Protein AF-A0A2W4JSA0-F1 (afdb_monomer_lite)

Foldseek 3Di:
DDVVVVVVVVVVVVVVVVVVVVVVPDDDPPPPDPDPPDPDPPPPDDPDPDDPDDDPPDDDPPDDPPDPPDPPDDPVCPLVVVLVVCCVVPNPVCCVQWFDSVVLVQLVVLVVVCPPPPDGDPVSHGTDDDD

Sequence (131 aa):
MNRSLVIVFLLLLVAAGAGVWYWWQRPTPPATVPVPPTPPAETRAEEQPAAPEPEIRHPIEEVAPEQPAEAPLPPERADETLEAALVELLGRDAVSQFLRLTDLPLRFVATVDNLGRAHATPKAWPVQPMP

pLDDT: mean 83.55, std 10.15, range [60.47, 97.44]

Structure (mmCIF, N/CA/C/O backbone):
data_AF-A0A2W4JSA0-F1
#
_entry.id   AF-A0A2W4JSA0-F1
#
loop_
_atom_site.group_PDB
_atom_site.id
_atom_site.type_symbol
_atom_site.label_atom_id
_atom_site.label_alt_id
_atom_site.label_comp_id
_atom_site.label_asym_id
_atom_site.label_entity_id
_atom_site.label_seq_id
_atom_site.pdbx_PDB_ins_code
_atom_site.Cartn_x
_atom_site.Cartn_y
_atom_site.Cartn_z
_atom_site.occupancy
_atom_site.B_iso_or_equiv
_atom_site.auth_seq_id
_atom_site.auth_comp_id
_atom_site.auth_asym_id
_atom_site.auth_atom_id
_atom_site.pdbx_PDB_model_num
ATOM 1 N N . MET A 1 1 ? -0.980 37.869 -35.970 1.00 60.84 1 MET A N 1
ATOM 2 C CA . MET A 1 1 ? -0.857 36.398 -36.043 1.00 60.84 1 MET A CA 1
ATOM 3 C C . MET A 1 1 ? -2.252 35.810 -36.149 1.00 60.84 1 MET A C 1
ATOM 5 O O . MET A 1 1 ? -3.106 36.116 -35.324 1.00 60.84 1 MET A O 1
ATOM 9 N N . ASN A 1 2 ? -2.527 35.109 -37.242 1.00 69.94 2 ASN A N 1
ATOM 10 C CA . ASN A 1 2 ? -3.886 34.940 -37.749 1.00 69.94 2 ASN A CA 1
ATOM 11 C C . ASN A 1 2 ? -4.566 33.843 -36.928 1.00 69.94 2 ASN A C 1
ATOM 13 O O . ASN A 1 2 ? -4.126 32.698 -36.970 1.00 69.94 2 ASN A O 1
ATOM 17 N N . ARG A 1 3 ? -5.614 34.185 -36.168 1.00 79.19 3 ARG A N 1
ATOM 18 C CA . ARG A 1 3 ? -6.326 33.242 -35.283 1.00 79.19 3 ARG A CA 1
ATOM 19 C C . ARG A 1 3 ? -6.725 31.951 -36.007 1.00 79.19 3 ARG A C 1
ATOM 21 O O . ARG A 1 3 ? -6.589 30.875 -35.442 1.00 79.19 3 ARG A O 1
ATOM 28 N N . SER A 1 4 ? -7.095 32.045 -37.282 1.00 80.00 4 SER A N 1
ATOM 29 C CA . SER A 1 4 ? -7.403 30.888 -38.127 1.00 80.00 4 SER A CA 1
ATOM 30 C C . SER A 1 4 ? -6.211 29.950 -38.342 1.00 80.00 4 SER A C 1
ATOM 32 O O . SER A 1 4 ? -6.387 28.742 -38.363 1.00 80.00 4 SER A O 1
ATOM 34 N N . LEU A 1 5 ? -4.993 30.481 -38.438 1.00 88.50 5 LEU A N 1
ATOM 35 C CA . LEU A 1 5 ? -3.765 29.696 -38.610 1.00 88.50 5 LEU A CA 1
ATOM 36 C C . LEU A 1 5 ? -3.401 28.952 -37.315 1.00 88.50 5 LEU A C 1
ATOM 38 O O . LEU A 1 5 ? -2.987 27.799 -37.362 1.00 88.50 5 LEU A O 1
ATOM 42 N N . VAL A 1 6 ? -3.653 29.574 -36.157 1.00 87.94 6 VAL A N 1
ATOM 43 C CA . VAL A 1 6 ? -3.506 28.927 -34.842 1.00 87.94 6 VAL A CA 1
ATOM 44 C C . VAL A 1 6 ? -4.525 27.798 -34.674 1.00 87.94 6 VAL A C 1
ATOM 46 O O . VAL A 1 6 ? -4.158 26.714 -34.237 1.00 87.94 6 VAL A O 1
ATOM 49 N N . ILE A 1 7 ? -5.782 28.020 -35.070 1.00 92.19 7 ILE A N 1
ATOM 50 C CA . ILE A 1 7 ? -6.843 27.004 -34.987 1.00 92.19 7 ILE A CA 1
ATOM 51 C C . ILE A 1 7 ? -6.539 25.814 -35.905 1.00 92.19 7 ILE A C 1
ATOM 53 O O . ILE A 1 7 ? -6.656 24.668 -35.478 1.00 92.19 7 ILE A O 1
ATOM 57 N N . VAL A 1 8 ? -6.098 26.070 -37.140 1.00 93.75 8 VAL A N 1
ATOM 58 C CA . VAL A 1 8 ? -5.711 25.010 -38.086 1.00 93.75 8 VAL A CA 1
ATOM 59 C C . VAL A 1 8 ? -4.527 24.204 -37.552 1.00 93.75 8 VAL A C 1
ATOM 61 O O . VAL A 1 8 ? -4.543 22.978 -37.622 1.00 93.75 8 VAL A O 1
ATOM 64 N N . PHE A 1 9 ? -3.530 24.869 -36.964 1.00 93.06 9 PHE A N 1
ATOM 65 C CA . PHE A 1 9 ? -2.385 24.190 -36.361 1.00 93.06 9 PHE A CA 1
ATOM 66 C C . PHE A 1 9 ? -2.790 23.311 -35.166 1.00 93.06 9 PHE A C 1
ATOM 68 O O . PHE A 1 9 ? -2.340 22.172 -35.053 1.00 93.06 9 PHE A O 1
ATOM 75 N N . LEU A 1 10 ? -3.691 23.801 -34.309 1.00 94.19 10 LEU A N 1
ATOM 76 C CA . LEU A 1 10 ? -4.204 23.046 -33.164 1.00 94.19 10 LEU A CA 1
ATOM 77 C C . LEU A 1 10 ? -5.003 21.812 -33.603 1.00 94.19 10 LEU A C 1
ATOM 79 O O . LEU A 1 10 ? -4.815 20.732 -33.049 1.00 94.19 10 LEU A O 1
ATOM 83 N N . LEU A 1 11 ? -5.843 21.950 -34.633 1.00 95.19 11 LEU A N 1
ATOM 84 C CA . LEU A 1 11 ? -6.585 20.826 -35.212 1.00 95.19 11 LEU A CA 1
ATOM 85 C C . LEU A 1 11 ? -5.650 19.763 -35.799 1.00 95.19 11 LEU A C 1
ATOM 87 O O . LEU A 1 11 ? -5.884 18.571 -35.603 1.00 95.19 11 LEU A O 1
ATOM 91 N N . LEU A 1 12 ? -4.569 20.182 -36.460 1.00 95.06 12 LEU A N 1
ATOM 92 C CA . LEU A 1 12 ? -3.545 19.273 -36.979 1.00 95.06 12 LEU A CA 1
ATOM 93 C C . LEU A 1 12 ? -2.842 18.496 -35.861 1.00 95.06 12 LEU A C 1
ATOM 95 O O . LEU A 1 12 ? -2.655 17.287 -35.984 1.00 95.06 12 LEU A O 1
ATOM 99 N N . LEU A 1 13 ? -2.504 19.164 -34.755 1.00 95.38 13 LEU A N 1
ATOM 100 C CA . LEU A 1 13 ? -1.896 18.520 -33.589 1.00 95.38 13 LEU A CA 1
ATOM 101 C C . LEU A 1 13 ? -2.826 17.489 -32.943 1.00 95.38 13 LEU A C 1
ATOM 103 O O . LEU A 1 13 ? -2.387 16.387 -32.617 1.00 95.38 13 LEU A O 1
ATOM 107 N N . VAL A 1 14 ? -4.112 17.818 -32.800 1.00 95.06 14 VAL A N 1
ATOM 108 C CA . VAL A 1 14 ? -5.112 16.892 -32.248 1.00 95.06 14 VAL A CA 1
ATOM 109 C C . VAL A 1 14 ? -5.295 15.678 -33.162 1.00 95.06 14 VAL A C 1
ATOM 111 O O . VAL A 1 14 ? -5.303 14.548 -32.677 1.00 95.06 14 VAL A O 1
ATOM 114 N N . ALA A 1 15 ? -5.375 15.884 -34.480 1.00 93.69 15 ALA A N 1
ATOM 115 C CA . ALA A 1 15 ? -5.493 14.794 -35.447 1.00 93.69 15 ALA A CA 1
ATOM 116 C C . ALA A 1 15 ? -4.257 13.876 -35.441 1.00 93.69 15 ALA A C 1
ATOM 118 O O . ALA A 1 15 ? -4.396 12.652 -35.457 1.00 93.69 15 ALA A O 1
ATOM 119 N N . ALA A 1 16 ? -3.054 14.451 -35.355 1.00 93.69 16 ALA A N 1
ATOM 120 C CA . ALA A 1 16 ? -1.814 13.688 -35.252 1.00 93.69 16 ALA A CA 1
ATOM 121 C C . ALA A 1 16 ? -1.749 12.879 -33.945 1.00 93.69 16 ALA A C 1
ATOM 123 O O . ALA A 1 16 ? -1.443 11.687 -33.975 1.00 93.69 16 ALA A O 1
ATOM 124 N N . GLY A 1 17 ? -2.102 13.493 -32.809 1.00 92.44 17 GLY A N 1
ATOM 125 C CA . GLY A 1 17 ? -2.145 12.818 -31.510 1.00 92.44 17 GLY A CA 1
ATOM 126 C C . GLY A 1 17 ? -3.143 11.658 -31.481 1.00 92.44 17 GLY A C 1
ATOM 127 O O . GLY A 1 17 ? -2.802 10.562 -31.037 1.00 92.44 17 GLY A O 1
ATOM 128 N N . ALA A 1 18 ? -4.344 11.862 -32.030 1.00 90.94 18 ALA A N 1
ATOM 129 C CA . ALA A 1 18 ? -5.354 10.814 -32.154 1.00 90.94 18 ALA A CA 1
ATOM 130 C C . ALA A 1 18 ? -4.893 9.668 -33.072 1.00 90.94 18 ALA A C 1
ATOM 132 O O . ALA A 1 18 ? -5.118 8.499 -32.757 1.00 90.94 18 ALA A O 1
ATOM 133 N N . GLY A 1 19 ? -4.200 9.985 -34.172 1.00 91.25 19 GLY A N 1
ATOM 134 C CA . GLY A 1 19 ? -3.636 8.991 -35.086 1.00 91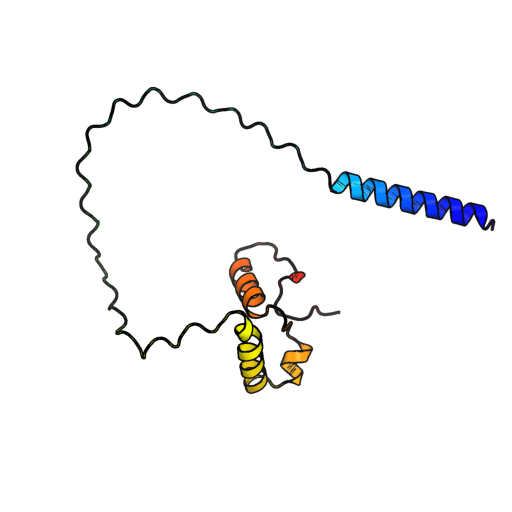.25 19 GLY A CA 1
ATOM 135 C C . GLY A 1 19 ? -2.574 8.109 -34.426 1.00 91.25 19 GLY A C 1
ATOM 136 O O . GLY A 1 19 ? -2.626 6.886 -34.556 1.00 91.25 19 GLY A O 1
ATOM 137 N N . VAL A 1 20 ? -1.653 8.711 -33.666 1.00 90.75 20 VAL A N 1
ATOM 138 C CA . VAL A 1 20 ? -0.619 7.977 -32.915 1.00 90.75 20 VAL A CA 1
ATOM 139 C C . VAL A 1 20 ? -1.247 7.109 -31.825 1.00 90.75 20 VAL A C 1
ATOM 141 O O . VAL A 1 20 ? -0.902 5.935 -31.704 1.00 90.75 20 VAL A O 1
ATOM 144 N N . TRP A 1 21 ? -2.208 7.651 -31.071 1.00 91.31 21 TRP A N 1
ATOM 145 C CA . TRP A 1 21 ? -2.910 6.910 -30.021 1.00 91.31 21 TRP A CA 1
ATOM 146 C C . TRP A 1 21 ? -3.667 5.699 -30.579 1.00 91.31 21 TRP A C 1
ATOM 148 O O . TRP A 1 21 ? -3.554 4.599 -30.042 1.00 91.31 21 TRP A O 1
ATOM 158 N N . TYR A 1 22 ? -4.375 5.873 -31.698 1.00 90.88 22 TYR A N 1
ATOM 159 C CA . TYR A 1 22 ? -5.096 4.785 -32.357 1.00 90.88 22 TYR A CA 1
ATOM 160 C C . TYR A 1 22 ? -4.155 3.721 -32.933 1.00 90.88 22 TYR A C 1
ATOM 162 O O . TYR A 1 22 ? -4.448 2.528 -32.870 1.00 90.88 22 TYR A O 1
ATOM 170 N N . TRP A 1 23 ? -3.010 4.127 -33.488 1.00 86.44 23 TRP A N 1
ATOM 171 C CA . TRP A 1 23 ? -2.009 3.186 -33.988 1.00 86.44 23 TRP A CA 1
ATOM 172 C C . TRP A 1 23 ? -1.393 2.355 -32.858 1.00 86.44 23 TRP A C 1
ATOM 174 O O . TRP A 1 23 ? -1.230 1.148 -33.020 1.00 86.44 23 TRP A O 1
ATOM 184 N N . TRP A 1 24 ? -1.140 2.966 -31.697 1.00 86.62 24 TRP A N 1
ATOM 185 C CA . TRP A 1 24 ? -0.563 2.265 -30.549 1.00 86.62 24 TRP A CA 1
ATOM 186 C C . TRP A 1 24 ? -1.522 1.250 -29.907 1.00 86.62 24 TRP A C 1
ATOM 188 O O . TRP A 1 24 ? -1.076 0.303 -29.267 1.00 86.62 24 TRP A O 1
ATOM 198 N N . GLN A 1 25 ? -2.833 1.398 -30.115 1.00 83.62 25 GLN A N 1
ATOM 199 C CA . GLN A 1 25 ? -3.837 0.440 -29.637 1.00 83.62 25 GLN A CA 1
ATOM 200 C C . GLN A 1 25 ? -4.047 -0.771 -30.541 1.00 83.62 25 GLN A C 1
ATOM 202 O O . GLN A 1 25 ? -4.817 -1.659 -30.178 1.00 83.62 25 GLN A O 1
ATOM 207 N N . ARG A 1 26 ? -3.410 -0.831 -31.716 1.00 81.44 26 ARG A N 1
ATOM 208 C CA . ARG A 1 26 ? -3.582 -1.975 -32.615 1.00 81.44 26 ARG A CA 1
ATOM 209 C C . ARG A 1 26 ? -2.973 -3.225 -31.969 1.00 81.44 26 ARG A C 1
ATOM 211 O O . ARG A 1 26 ? -1.761 -3.246 -31.756 1.00 81.44 26 ARG A O 1
ATOM 218 N N . PRO A 1 27 ? -3.771 -4.267 -31.673 1.00 72.81 27 PRO A N 1
ATOM 219 C CA . PRO A 1 27 ? -3.242 -5.520 -31.159 1.00 72.81 27 PRO A CA 1
ATOM 220 C C . PRO A 1 27 ? -2.283 -6.129 -32.182 1.00 72.81 27 PRO A C 1
ATOM 222 O O . PRO A 1 27 ? -2.609 -6.214 -33.369 1.00 72.81 27 PRO A O 1
ATOM 225 N N . THR A 1 28 ? -1.107 -6.565 -31.735 1.00 74.50 28 THR A N 1
ATOM 226 C CA . THR A 1 28 ? -0.207 -7.364 -32.568 1.00 74.50 28 THR A CA 1
ATOM 227 C C . THR A 1 28 ? -0.944 -8.645 -32.975 1.00 74.50 28 THR A C 1
ATOM 229 O O . THR A 1 28 ? -1.489 -9.314 -32.091 1.00 74.50 28 THR A O 1
ATOM 232 N N . PRO A 1 29 ? -0.997 -9.004 -34.273 1.00 73.00 29 PRO A N 1
ATOM 233 C CA . PRO A 1 29 ? -1.583 -10.268 -34.695 1.00 73.00 29 PRO A CA 1
ATOM 234 C C . PRO A 1 29 ? -0.918 -11.416 -33.928 1.00 73.00 29 PRO A C 1
ATOM 236 O O . PRO A 1 29 ? 0.313 -11.413 -33.812 1.00 73.00 29 PRO A O 1
ATOM 239 N N . PRO A 1 30 ? -1.684 -12.382 -33.391 1.00 72.69 30 PRO A N 1
ATOM 240 C CA . PRO A 1 30 ? -1.086 -13.548 -32.765 1.00 72.69 30 PRO A CA 1
ATOM 241 C C . PRO A 1 30 ? -0.181 -14.228 -33.791 1.00 72.69 30 PRO A C 1
ATOM 243 O O . PRO A 1 30 ? -0.604 -14.513 -34.913 1.00 72.69 30 PRO A O 1
ATOM 246 N N . ALA A 1 31 ? 1.080 -14.446 -33.418 1.00 72.94 31 ALA A N 1
ATOM 247 C CA . ALA A 1 31 ? 1.994 -15.223 -34.233 1.00 72.94 31 ALA A CA 1
ATOM 248 C C . ALA A 1 31 ? 1.36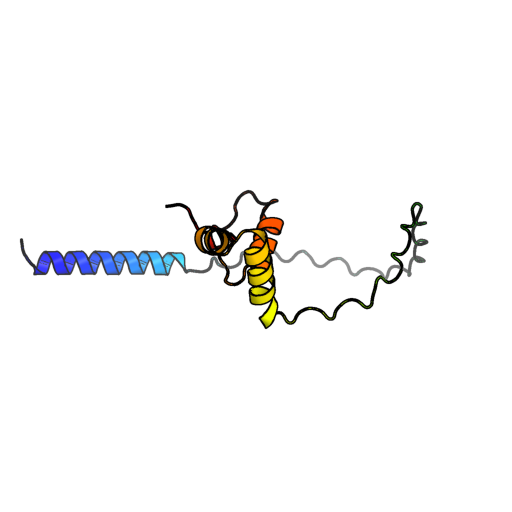2 -16.601 -34.459 1.00 72.94 31 ALA A C 1
ATOM 250 O O . ALA A 1 31 ? 1.043 -17.303 -33.499 1.00 72.94 31 ALA A O 1
ATOM 251 N N . THR A 1 32 ? 1.144 -16.972 -35.720 1.00 67.00 32 THR A N 1
ATOM 252 C CA . THR A 1 32 ? 0.742 -18.328 -36.090 1.00 67.00 32 THR A CA 1
ATOM 253 C C . THR A 1 32 ? 1.835 -19.274 -35.619 1.00 67.00 32 THR A C 1
ATOM 255 O O . THR A 1 32 ? 2.906 -19.353 -36.220 1.00 67.00 32 THR A O 1
ATOM 258 N N . VAL A 1 33 ? 1.584 -19.945 -34.500 1.00 70.31 33 VAL A N 1
ATOM 259 C CA . VAL A 1 33 ? 2.463 -20.987 -33.984 1.00 70.31 33 VAL A CA 1
ATOM 260 C C . VAL A 1 33 ? 2.359 -22.160 -34.962 1.00 70.31 33 VAL A C 1
ATOM 262 O O . VAL A 1 33 ? 1.238 -22.596 -35.243 1.00 70.31 33 VAL A O 1
ATOM 265 N N . PRO A 1 34 ? 3.467 -22.655 -35.541 1.00 74.00 34 PRO A N 1
ATOM 266 C CA . PRO A 1 34 ? 3.415 -23.855 -36.359 1.00 74.00 34 PRO A CA 1
ATOM 267 C C . PRO A 1 34 ? 2.869 -25.001 -35.507 1.00 74.00 34 PRO A C 1
ATOM 269 O O . PRO A 1 34 ? 3.356 -25.253 -34.404 1.00 74.00 34 PRO A O 1
ATOM 272 N N . VAL A 1 35 ? 1.830 -25.667 -36.012 1.00 70.19 35 VAL A N 1
ATOM 273 C CA . VAL A 1 35 ? 1.265 -26.855 -35.372 1.00 70.19 35 VAL A CA 1
ATOM 274 C C . VAL A 1 35 ? 2.371 -27.915 -35.336 1.00 70.19 35 VAL A C 1
ATOM 276 O O . VAL A 1 35 ? 2.903 -28.255 -36.398 1.00 70.19 35 VAL A O 1
ATOM 279 N N . PRO A 1 36 ? 2.767 -28.411 -34.150 1.00 74.50 36 PRO A N 1
ATOM 280 C CA . PRO A 1 36 ? 3.741 -29.487 -34.065 1.00 74.50 36 PRO A CA 1
ATOM 281 C C . PRO A 1 36 ? 3.190 -30.734 -34.775 1.00 74.50 36 PRO A C 1
ATOM 283 O O . PRO A 1 36 ? 1.976 -30.961 -34.753 1.00 74.50 36 PRO A O 1
ATOM 286 N N . PRO A 1 37 ? 4.049 -31.541 -35.421 1.00 74.00 37 PRO A N 1
ATOM 287 C CA . PRO A 1 37 ? 3.613 -32.780 -36.049 1.00 74.00 37 PRO A CA 1
ATOM 288 C C . PRO A 1 37 ? 2.896 -33.659 -35.023 1.00 74.00 37 PRO A C 1
ATOM 290 O O . PRO A 1 37 ? 3.339 -33.781 -33.879 1.00 74.00 37 PRO A O 1
ATOM 293 N N . THR A 1 38 ? 1.779 -34.254 -35.443 1.00 69.25 38 THR A N 1
ATOM 294 C CA . THR A 1 38 ? 1.016 -35.209 -34.640 1.00 69.25 38 THR A CA 1
ATOM 295 C C . THR A 1 38 ? 1.965 -36.303 -34.138 1.00 69.25 38 THR A C 1
ATOM 297 O O . THR A 1 38 ? 2.621 -36.942 -34.968 1.00 69.25 38 THR A O 1
ATOM 300 N N . PRO A 1 39 ? 2.072 -36.516 -32.812 1.00 70.44 39 PRO A N 1
ATOM 301 C CA . PRO A 1 39 ? 2.849 -37.617 -32.269 1.00 70.44 39 PRO A CA 1
ATOM 302 C C . PRO A 1 39 ? 2.360 -38.940 -32.874 1.00 70.44 39 PRO A C 1
ATOM 304 O O . PRO A 1 39 ? 1.151 -39.094 -33.085 1.00 70.44 39 PRO A O 1
ATOM 307 N N . PRO A 1 40 ? 3.256 -39.900 -33.162 1.00 67.62 40 PRO A N 1
ATOM 308 C CA . PRO A 1 40 ? 2.845 -41.264 -33.463 1.00 67.62 40 PRO A CA 1
ATOM 309 C C . PRO A 1 40 ? 1.861 -41.729 -32.390 1.00 67.62 40 PRO A C 1
ATOM 311 O O . PRO A 1 40 ? 2.083 -41.448 -31.213 1.00 67.62 40 PRO A O 1
ATOM 314 N N . ALA A 1 41 ? 0.779 -42.399 -32.797 1.00 64.31 41 ALA A N 1
ATOM 315 C CA . ALA A 1 41 ? -0.186 -42.963 -31.864 1.00 64.31 41 ALA A CA 1
ATOM 316 C C . ALA A 1 41 ? 0.572 -43.741 -30.783 1.00 64.31 41 ALA A C 1
ATOM 318 O O . ALA A 1 41 ? 1.245 -44.729 -31.093 1.00 64.31 41 ALA A O 1
ATOM 319 N N . GLU A 1 42 ? 0.506 -43.254 -29.540 1.00 61.97 42 GLU A N 1
ATOM 320 C CA . GLU A 1 42 ? 1.077 -43.952 -28.400 1.00 61.97 42 GLU A CA 1
ATOM 321 C C . GLU A 1 42 ? 0.457 -45.345 -28.385 1.00 61.97 42 GLU A C 1
ATOM 323 O O . GLU A 1 42 ? -0.753 -45.526 -28.223 1.00 61.97 42 GLU A O 1
ATOM 328 N N . THR A 1 43 ? 1.303 -46.351 -28.599 1.00 61.06 43 THR A N 1
ATOM 329 C CA . THR A 1 43 ? 0.989 -47.691 -28.127 1.00 61.06 43 THR A CA 1
ATOM 330 C C . THR A 1 43 ? 0.713 -47.522 -26.649 1.00 61.06 43 THR A C 1
ATOM 332 O O . THR A 1 43 ? 1.583 -47.029 -25.934 1.00 61.06 43 THR A O 1
ATOM 335 N N . ARG A 1 44 ? -0.517 -47.841 -26.232 1.00 60.47 44 ARG A N 1
ATOM 336 C CA . ARG A 1 44 ? -0.955 -47.804 -24.839 1.00 60.47 44 ARG A CA 1
ATOM 337 C C . ARG A 1 44 ? 0.152 -48.411 -23.988 1.00 60.47 44 ARG A C 1
ATOM 339 O O . ARG A 1 44 ? 0.361 -49.620 -24.047 1.00 60.47 44 ARG A O 1
ATOM 346 N N . ALA A 1 45 ? 0.877 -47.558 -23.269 1.00 62.28 45 ALA A N 1
ATOM 347 C CA . ALA A 1 45 ? 1.807 -48.017 -22.264 1.00 62.28 45 ALA A CA 1
ATOM 348 C C . ALA A 1 45 ? 0.979 -48.860 -21.294 1.00 62.28 45 ALA A C 1
ATOM 350 O O . ALA A 1 45 ? -0.060 -48.404 -20.805 1.00 62.28 45 ALA A O 1
ATOM 351 N N . GLU A 1 46 ? 1.380 -50.114 -21.098 1.00 66.44 46 GLU A N 1
ATOM 352 C CA . GLU A 1 46 ? 0.914 -50.882 -19.951 1.00 66.44 46 GLU A CA 1
ATOM 353 C C . GLU A 1 46 ? 1.091 -49.998 -18.715 1.00 66.44 46 GLU A C 1
ATOM 355 O O . GLU A 1 46 ? 2.116 -49.324 -18.588 1.00 66.44 46 GLU A O 1
ATOM 360 N N . GLU A 1 47 ? 0.065 -49.937 -17.860 1.00 65.50 47 GLU A N 1
ATOM 361 C CA . GLU A 1 47 ? 0.122 -49.215 -16.591 1.00 65.50 47 GLU A CA 1
ATOM 362 C C . GLU A 1 47 ? 1.343 -49.706 -15.820 1.00 65.50 47 GLU A C 1
ATOM 364 O O . GLU A 1 47 ? 1.347 -50.778 -15.215 1.00 65.50 47 GLU A O 1
ATOM 369 N N . GLN A 1 48 ? 2.414 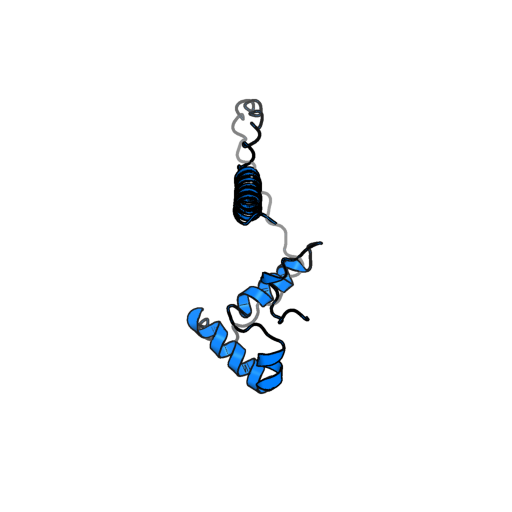-48.922 -15.898 1.00 66.81 48 GLN A N 1
ATOM 370 C CA . GLN A 1 48 ? 3.601 -49.135 -15.108 1.00 66.81 48 GLN A CA 1
ATOM 371 C C . GLN A 1 48 ? 3.163 -48.960 -13.651 1.00 66.81 48 GLN A C 1
ATOM 373 O O . GLN A 1 48 ? 2.593 -47.912 -13.328 1.00 66.81 48 GLN A O 1
ATOM 378 N N . PRO A 1 49 ? 3.358 -49.969 -12.781 1.00 72.56 49 PRO A N 1
ATOM 379 C CA . PRO A 1 49 ? 2.995 -49.861 -11.378 1.00 72.56 49 PRO A CA 1
ATOM 380 C C . PRO A 1 49 ? 3.536 -48.554 -10.806 1.00 72.56 49 PRO A C 1
ATOM 382 O O . PRO A 1 49 ? 4.716 -48.244 -10.999 1.00 72.56 49 PRO A O 1
ATOM 385 N N . ALA A 1 50 ? 2.660 -47.782 -10.158 1.00 75.69 50 ALA A N 1
ATOM 386 C CA . ALA A 1 50 ? 3.028 -46.512 -9.553 1.00 75.69 50 ALA A CA 1
ATOM 387 C C . ALA A 1 50 ? 4.289 -46.710 -8.703 1.00 75.69 50 ALA A C 1
ATOM 389 O O . ALA A 1 50 ? 4.343 -47.603 -7.852 1.00 75.69 50 ALA A O 1
ATOM 390 N N . ALA A 1 51 ? 5.322 -45.912 -8.981 1.00 78.31 51 ALA A N 1
ATOM 391 C CA . ALA A 1 51 ? 6.518 -45.901 -8.155 1.00 78.31 51 ALA A CA 1
ATOM 392 C C . ALA A 1 51 ? 6.109 -45.603 -6.700 1.00 78.31 51 ALA A C 1
ATOM 394 O O . ALA A 1 51 ? 5.201 -44.793 -6.492 1.00 78.31 51 ALA A O 1
ATOM 395 N N . PRO A 1 52 ? 6.738 -46.251 -5.702 1.00 79.25 52 PRO A N 1
ATOM 396 C CA . PRO A 1 52 ? 6.423 -45.985 -4.308 1.00 79.25 52 PRO A CA 1
ATOM 397 C C . PRO A 1 52 ? 6.634 -44.499 -4.012 1.00 79.25 52 PRO A C 1
ATOM 399 O O . PRO A 1 52 ? 7.638 -43.911 -4.426 1.00 79.25 52 PRO A O 1
ATOM 402 N N . GLU A 1 53 ? 5.665 -43.899 -3.325 1.00 81.12 53 GLU A N 1
ATOM 403 C CA . GLU A 1 53 ? 5.726 -42.499 -2.919 1.00 81.12 53 GLU A CA 1
ATOM 404 C C . GLU A 1 53 ? 6.990 -42.268 -2.069 1.00 81.12 53 GLU A C 1
ATOM 406 O O . GLU A 1 53 ? 7.327 -43.118 -1.235 1.00 81.12 53 GLU A O 1
ATOM 411 N N . PRO A 1 54 ? 7.758 -41.189 -2.315 1.00 82.88 54 PRO A N 1
ATOM 412 C CA . PRO A 1 54 ? 9.025 -40.970 -1.633 1.00 82.88 54 PRO A CA 1
ATOM 413 C C . PRO A 1 54 ? 8.839 -40.878 -0.118 1.00 82.88 54 PRO A C 1
ATOM 415 O O . PRO A 1 54 ? 7.977 -40.158 0.381 1.00 82.88 54 PRO A O 1
ATOM 418 N N . GLU A 1 55 ? 9.705 -41.574 0.616 1.00 86.75 55 GLU A N 1
ATOM 419 C CA . GLU A 1 55 ? 9.726 -41.532 2.074 1.00 86.75 55 GLU A CA 1
ATOM 420 C C . GLU A 1 55 ? 10.032 -40.104 2.564 1.00 86.75 55 GLU A C 1
ATOM 422 O O . GLU A 1 55 ? 11.082 -39.522 2.261 1.00 86.75 55 GLU A O 1
ATOM 427 N N . ILE A 1 56 ? 9.102 -39.523 3.326 1.00 85.31 56 ILE A N 1
ATOM 428 C CA . ILE A 1 56 ? 9.247 -38.191 3.919 1.00 85.31 56 ILE A CA 1
ATOM 429 C C . ILE A 1 56 ? 10.282 -38.279 5.049 1.00 85.31 56 ILE A C 1
ATOM 431 O O . ILE A 1 56 ? 9.970 -38.669 6.169 1.00 85.31 56 ILE A O 1
ATOM 435 N N . ARG A 1 57 ? 11.537 -37.906 4.767 1.00 89.31 57 ARG A N 1
ATOM 436 C CA . ARG A 1 57 ? 12.650 -38.006 5.738 1.00 89.31 57 ARG A CA 1
ATOM 437 C C . ARG A 1 57 ? 12.609 -36.986 6.881 1.00 89.31 57 ARG A C 1
ATOM 439 O O . ARG A 1 57 ? 13.272 -37.188 7.893 1.00 89.31 57 ARG A O 1
ATOM 446 N N . HIS A 1 58 ? 11.862 -35.895 6.719 1.00 87.12 58 HIS A N 1
ATOM 447 C CA . HIS A 1 58 ? 11.771 -34.811 7.700 1.00 87.12 58 HIS A CA 1
ATOM 448 C C . HIS A 1 58 ? 10.319 -34.341 7.839 1.00 87.12 58 HIS A C 1
ATOM 450 O O . HIS A 1 58 ? 9.968 -33.291 7.298 1.00 87.12 58 HIS A O 1
ATOM 456 N N . PRO A 1 59 ? 9.455 -35.128 8.503 1.00 83.12 59 PRO A N 1
ATOM 457 C CA . PRO A 1 59 ? 8.104 -34.682 8.801 1.00 83.12 59 PRO A CA 1
ATOM 458 C C . PRO A 1 59 ? 8.175 -33.444 9.702 1.00 83.12 59 PRO A C 1
ATOM 460 O O . PRO A 1 59 ? 8.870 -33.438 10.718 1.00 83.12 59 PRO A O 1
ATOM 463 N N . ILE A 1 60 ? 7.496 -32.378 9.284 1.00 85.19 60 ILE A N 1
ATOM 464 C CA . ILE A 1 60 ? 7.295 -31.189 10.110 1.00 85.19 60 ILE A CA 1
ATOM 465 C C . ILE A 1 60 ? 6.179 -31.535 11.092 1.00 85.19 60 ILE A C 1
ATOM 467 O O . ILE A 1 60 ? 5.207 -32.186 10.709 1.00 85.19 60 ILE A O 1
ATOM 471 N N . GLU A 1 61 ? 6.336 -31.135 12.349 1.00 84.12 61 GLU A N 1
ATOM 472 C CA . GLU A 1 61 ? 5.297 -31.327 13.354 1.00 84.12 61 GLU A CA 1
ATOM 473 C C . GLU A 1 61 ? 4.020 -30.612 12.902 1.00 84.12 61 GLU A C 1
ATOM 475 O O . GLU A 1 61 ? 4.066 -29.452 12.478 1.00 84.12 61 GLU A O 1
ATOM 480 N N . GLU A 1 62 ? 2.892 -31.327 12.922 1.00 78.12 62 GLU A N 1
ATOM 481 C CA . GLU A 1 62 ? 1.603 -30.717 12.624 1.00 78.12 62 GLU A CA 1
ATOM 482 C C . GLU A 1 62 ? 1.381 -29.589 13.624 1.00 78.12 62 GLU A C 1
ATOM 484 O O . GLU A 1 62 ? 1.431 -29.789 14.840 1.00 78.12 62 GLU A O 1
ATOM 489 N N . VAL A 1 63 ? 1.153 -28.388 13.097 1.00 78.81 63 VAL A N 1
ATOM 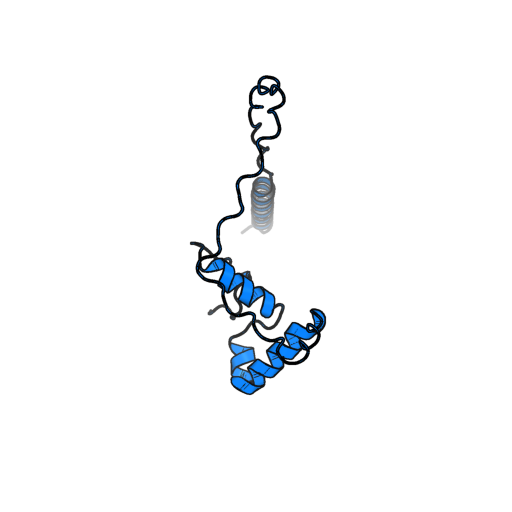490 C CA . VAL A 1 63 ? 0.726 -27.257 13.911 1.00 78.81 63 VAL A CA 1
ATOM 491 C C . VAL A 1 63 ? -0.566 -27.704 14.584 1.00 78.81 63 VAL A C 1
ATOM 493 O O . VAL A 1 63 ? -1.562 -27.952 13.899 1.00 78.81 63 VAL A O 1
ATOM 496 N N . ALA A 1 64 ? -0.535 -27.868 15.913 1.00 75.19 64 ALA A N 1
ATOM 497 C CA . ALA A 1 64 ? -1.745 -28.097 16.691 1.00 75.19 64 ALA A CA 1
ATOM 498 C C . ALA A 1 64 ? -2.771 -27.051 16.244 1.00 75.19 64 ALA A C 1
ATOM 500 O O . ALA A 1 64 ? -2.360 -25.909 16.036 1.00 75.19 64 ALA A O 1
ATOM 501 N N . PRO A 1 65 ? -4.056 -27.403 16.046 1.00 69.94 65 PRO A N 1
ATOM 502 C CA . PRO A 1 65 ? -5.044 -26.425 15.629 1.00 69.94 65 PRO A CA 1
ATOM 503 C C . PRO A 1 65 ? -5.048 -25.314 16.675 1.00 69.94 65 PRO A C 1
ATOM 505 O O . PRO A 1 65 ? -5.564 -25.483 17.783 1.00 69.94 65 PRO A O 1
ATOM 508 N N . GLU A 1 66 ? -4.389 -24.204 16.342 1.00 66.06 66 GLU A N 1
ATOM 509 C CA . GLU A 1 66 ? -4.437 -22.995 17.137 1.00 66.06 66 GLU A CA 1
ATOM 510 C C . GLU A 1 66 ? -5.908 -22.587 17.243 1.00 66.06 66 GLU A C 1
ATOM 512 O O . GLU A 1 66 ? -6.755 -23.060 16.474 1.00 66.06 66 GLU A O 1
ATOM 517 N N . GLN A 1 67 ? -6.204 -21.773 18.259 1.00 64.81 67 GLN A N 1
ATOM 518 C CA . GLN A 1 67 ? -7.519 -21.200 18.557 1.00 64.81 67 GLN A CA 1
ATOM 519 C C . GLN A 1 67 ? -8.410 -21.077 17.316 1.00 64.81 67 GLN A C 1
ATOM 521 O O . GLN A 1 67 ? -7.886 -20.669 16.279 1.00 64.81 67 GLN A O 1
ATOM 526 N N . PRO A 1 68 ? -9.725 -21.382 17.424 1.00 65.94 68 PRO A N 1
ATOM 527 C CA . PRO A 1 68 ? -10.624 -21.463 16.278 1.00 65.94 68 PRO A CA 1
ATOM 528 C C . PRO A 1 68 ? -10.306 -20.335 15.314 1.00 65.94 68 PRO A C 1
ATOM 530 O O . PRO A 1 68 ? -10.449 -19.176 15.707 1.00 65.94 68 PRO A O 1
ATOM 533 N N . ALA A 1 69 ? -9.774 -20.694 14.138 1.00 66.69 69 ALA A N 1
ATOM 534 C CA . ALA A 1 69 ? -9.273 -19.719 13.186 1.00 66.69 69 ALA A CA 1
ATOM 535 C C . ALA A 1 69 ? -10.352 -18.656 13.035 1.00 66.69 69 ALA A C 1
ATOM 537 O O . ALA A 1 69 ? -11.491 -18.978 12.674 1.00 66.69 69 ALA A O 1
ATOM 538 N N . GLU A 1 70 ? -10.020 -17.429 13.436 1.00 70.81 70 GLU A N 1
ATOM 539 C CA . GLU A 1 70 ? -10.982 -16.346 13.395 1.00 70.81 70 GLU A CA 1
ATOM 540 C C . GLU A 1 70 ? -11.499 -16.275 11.963 1.00 70.81 70 GLU A C 1
ATOM 542 O O . GLU A 1 70 ? -10.725 -16.406 11.006 1.00 70.81 70 GLU A O 1
ATOM 547 N N . ALA A 1 71 ? -12.827 -16.224 11.821 1.00 77.12 71 ALA A N 1
ATOM 548 C CA . ALA A 1 71 ? -13.445 -16.332 10.511 1.00 77.12 71 ALA A CA 1
ATOM 549 C C . ALA A 1 71 ? -12.782 -15.307 9.576 1.00 77.12 71 ALA A C 1
ATOM 551 O O . ALA A 1 71 ? -12.605 -14.159 9.999 1.00 77.12 71 ALA A O 1
ATOM 552 N N . PRO A 1 72 ? -12.394 -15.699 8.346 1.00 76.69 72 PRO A N 1
ATOM 553 C CA . PRO A 1 72 ? -11.699 -14.801 7.441 1.00 76.69 72 PRO A CA 1
ATOM 554 C C . PRO A 1 72 ? -12.438 -13.473 7.353 1.00 76.69 72 PRO A C 1
ATOM 556 O O . PRO A 1 72 ? -13.655 -13.450 7.136 1.00 76.69 72 PRO A O 1
ATOM 559 N N . LEU A 1 73 ? -11.705 -12.376 7.553 1.00 76.50 73 LEU A N 1
ATOM 560 C CA . LEU A 1 73 ? -12.286 -11.048 7.446 1.00 76.50 73 LEU A CA 1
ATOM 561 C C . LEU A 1 73 ? -12.941 -10.910 6.065 1.00 76.50 73 LEU A C 1
ATOM 563 O O . LEU A 1 73 ? -12.311 -11.255 5.058 1.00 76.50 73 LEU A O 1
ATOM 567 N N . PRO A 1 74 ? -14.186 -10.410 5.995 1.00 82.25 74 PRO A N 1
ATOM 568 C CA . PRO A 1 74 ? -14.809 -10.131 4.717 1.00 82.25 74 PRO A CA 1
ATOM 569 C C . PRO A 1 74 ? -13.932 -9.147 3.929 1.00 82.25 74 PRO A C 1
ATOM 571 O O . PRO A 1 74 ? -13.448 -8.174 4.522 1.00 82.25 74 PRO A O 1
ATOM 574 N N . PRO A 1 75 ? -13.709 -9.365 2.621 1.00 78.56 75 PRO A N 1
ATOM 575 C CA . PRO A 1 75 ? -12.803 -8.535 1.828 1.00 78.56 75 PRO A CA 1
ATOM 576 C C . PRO A 1 75 ? -13.203 -7.055 1.846 1.00 78.56 75 PRO A C 1
ATOM 578 O O . PRO A 1 75 ? -12.337 -6.188 1.870 1.00 78.56 75 PRO A O 1
ATOM 581 N N . GLU A 1 76 ? -14.499 -6.755 1.939 1.00 81.69 76 GLU A N 1
ATOM 582 C CA . GLU A 1 76 ? -15.031 -5.398 2.068 1.00 81.69 76 GLU A CA 1
ATOM 583 C C . GLU A 1 76 ? -14.614 -4.664 3.355 1.00 81.69 76 GLU A C 1
ATOM 585 O O . GLU A 1 76 ? -14.664 -3.439 3.388 1.00 81.69 76 GLU A O 1
ATOM 590 N N . ARG A 1 77 ? -14.193 -5.379 4.407 1.00 83.56 77 ARG A N 1
ATOM 591 C CA . ARG A 1 77 ? -13.737 -4.789 5.681 1.00 83.56 77 ARG A CA 1
ATOM 592 C C . ARG A 1 77 ? -12.226 -4.806 5.866 1.00 83.56 77 ARG A C 1
ATOM 594 O O . ARG A 1 77 ? -11.734 -4.272 6.863 1.00 83.56 77 ARG A O 1
ATOM 601 N N . ALA A 1 78 ? -11.487 -5.428 4.950 1.00 84.62 78 ALA A N 1
ATOM 602 C CA . ALA A 1 78 ? -10.042 -5.569 5.073 1.00 84.62 78 ALA A CA 1
ATOM 603 C C . ALA A 1 78 ? -9.345 -4.199 5.103 1.00 84.62 78 ALA A C 1
ATOM 605 O O . ALA A 1 78 ? -8.483 -3.976 5.953 1.00 84.62 78 ALA A O 1
ATOM 606 N N . ASP A 1 79 ? -9.774 -3.272 4.241 1.00 86.81 79 ASP A N 1
ATOM 607 C CA . ASP A 1 79 ? -9.204 -1.924 4.153 1.00 86.81 79 ASP A CA 1
ATOM 608 C C . ASP A 1 79 ? -9.416 -1.133 5.455 1.00 86.81 79 ASP A C 1
ATOM 610 O O . ASP A 1 79 ? -8.457 -0.603 6.011 1.00 86.81 79 ASP A O 1
ATOM 614 N N . GLU A 1 80 ? -10.639 -1.118 5.995 1.00 90.62 80 GLU A N 1
ATOM 615 C CA . GLU A 1 80 ? -10.972 -0.392 7.233 1.00 90.62 80 GLU A CA 1
ATOM 616 C C . GLU A 1 80 ? -10.238 -0.963 8.452 1.00 90.62 80 GLU A C 1
ATOM 618 O O . GLU A 1 80 ? -9.719 -0.219 9.287 1.00 90.62 80 GLU A O 1
ATOM 623 N N . THR A 1 81 ? -10.173 -2.294 8.544 1.00 90.31 81 THR A N 1
ATOM 624 C CA . THR A 1 81 ? -9.514 -2.985 9.660 1.00 90.31 81 THR A CA 1
ATOM 625 C C . THR A 1 81 ? -8.009 -2.719 9.642 1.00 90.31 81 THR A C 1
ATOM 627 O O . THR A 1 81 ? -7.411 -2.427 10.679 1.00 90.31 81 THR A O 1
ATOM 630 N N . LEU A 1 82 ? -7.394 -2.772 8.456 1.00 90.50 82 LEU A N 1
ATOM 631 C CA . LEU A 1 82 ? -5.971 -2.506 8.286 1.00 90.50 82 LEU A CA 1
ATOM 632 C C . LEU A 1 82 ? -5.638 -1.026 8.506 1.00 90.50 82 LEU A C 1
ATOM 634 O O . LEU A 1 82 ? -4.638 -0.721 9.154 1.00 90.50 82 LEU A O 1
ATOM 638 N N . GLU A 1 83 ? -6.471 -0.104 8.014 1.00 92.56 83 GLU A N 1
ATOM 639 C CA . GLU A 1 83 ? -6.308 1.327 8.277 1.00 92.56 83 GLU A CA 1
ATOM 640 C C . GLU A 1 83 ? -6.343 1.607 9.781 1.00 92.56 83 GLU A C 1
ATOM 642 O O . GLU A 1 83 ? -5.445 2.275 10.289 1.00 92.56 83 GLU A O 1
ATOM 647 N N . ALA A 1 84 ? -7.333 1.076 10.504 1.00 93.94 84 ALA A N 1
ATOM 648 C CA . ALA A 1 84 ? -7.463 1.293 11.942 1.00 93.94 84 ALA A CA 1
ATOM 649 C C . ALA A 1 84 ? -6.214 0.826 12.709 1.00 93.94 84 ALA A C 1
ATOM 651 O O . ALA A 1 84 ? -5.667 1.593 13.502 1.00 93.94 84 ALA A O 1
ATOM 652 N N . ALA A 1 85 ? -5.715 -0.377 12.410 1.00 94.00 85 ALA A N 1
ATOM 653 C CA . ALA A 1 85 ? -4.509 -0.920 13.032 1.00 94.00 85 ALA A CA 1
ATOM 654 C C . ALA A 1 85 ? -3.253 -0.088 12.709 1.00 94.00 85 ALA A C 1
ATOM 656 O O . ALA A 1 85 ? -2.420 0.172 13.577 1.00 94.00 85 ALA A O 1
ATOM 657 N N . LEU A 1 86 ? -3.113 0.376 11.463 1.00 94.50 86 LEU A N 1
ATOM 658 C CA . LEU A 1 86 ? -1.992 1.231 11.069 1.00 94.50 86 LEU A CA 1
ATOM 659 C C . LEU A 1 86 ? -2.073 2.616 11.712 1.00 94.50 86 LEU A C 1
ATOM 661 O O . LEU A 1 86 ? -1.044 3.168 12.091 1.00 94.50 86 LEU A O 1
ATOM 665 N N . VAL A 1 87 ? -3.273 3.179 11.858 1.00 96.81 87 VAL A N 1
ATOM 666 C CA . VAL A 1 87 ? -3.485 4.456 12.552 1.00 96.81 87 VAL A CA 1
ATOM 667 C C . VAL A 1 87 ? -3.166 4.326 14.037 1.00 96.81 87 VAL A C 1
ATOM 669 O O . VAL A 1 87 ? -2.575 5.245 14.598 1.00 96.81 87 VAL A O 1
ATOM 672 N N . GLU A 1 88 ? -3.511 3.204 14.665 1.00 97.44 88 GLU A N 1
ATOM 673 C CA . GLU A 1 88 ? -3.146 2.918 16.054 1.00 97.44 88 GLU A CA 1
ATOM 674 C C . GLU A 1 88 ? -1.622 2.832 16.232 1.00 97.44 88 GLU A C 1
ATOM 676 O O . GLU A 1 88 ? -1.077 3.405 17.174 1.00 97.44 88 GLU A O 1
ATOM 681 N N . LEU A 1 89 ? -0.924 2.177 15.300 1.00 96.56 89 LEU A N 1
ATOM 682 C CA . LEU A 1 89 ? 0.516 1.941 15.400 1.00 96.56 89 LEU A CA 1
ATOM 683 C C . LEU A 1 89 ? 1.375 3.150 14.983 1.00 96.56 89 LEU A C 1
ATOM 685 O O . LEU A 1 89 ? 2.382 3.440 15.627 1.00 96.56 89 LEU A O 1
ATOM 689 N N . LEU A 1 90 ? 1.021 3.832 13.888 1.00 94.88 90 LEU A N 1
ATOM 690 C CA . LEU A 1 90 ? 1.833 4.894 13.270 1.00 94.88 90 LEU A CA 1
ATOM 691 C C . LEU A 1 90 ? 1.260 6.301 13.498 1.00 94.88 90 LEU A C 1
ATOM 693 O O . LEU A 1 90 ? 1.956 7.292 13.272 1.00 94.88 90 LEU A O 1
ATOM 697 N N . GLY A 1 91 ? 0.001 6.408 13.920 1.00 96.00 91 GLY A N 1
ATOM 698 C CA . GLY A 1 91 ? -0.726 7.670 13.978 1.00 96.00 91 GLY A CA 1
ATOM 699 C C . GLY A 1 91 ? -1.353 8.064 12.635 1.00 96.00 91 GLY A C 1
ATOM 700 O O . GLY A 1 91 ? -0.853 7.761 11.549 1.00 96.00 91 GLY A O 1
ATOM 701 N N . ARG A 1 92 ? -2.473 8.791 12.713 1.00 95.19 92 ARG A N 1
ATOM 702 C CA . ARG A 1 92 ? -3.286 9.184 11.549 1.00 95.19 92 ARG A CA 1
ATOM 703 C C . ARG A 1 92 ? -2.525 10.032 10.525 1.00 95.19 92 ARG A C 1
ATOM 705 O O . ARG A 1 92 ? -2.687 9.823 9.322 1.00 95.19 92 ARG A O 1
ATOM 712 N N . ASP A 1 93 ? -1.691 10.959 10.987 1.00 94.69 93 ASP A N 1
ATOM 713 C CA . ASP A 1 93 ? -0.956 11.875 10.107 1.00 94.69 93 ASP A CA 1
ATOM 714 C C . ASP A 1 93 ? 0.034 11.120 9.214 1.00 94.69 93 ASP A C 1
ATOM 716 O O . ASP A 1 93 ? 0.029 11.292 7.998 1.00 94.69 93 ASP A O 1
ATOM 720 N N . ALA A 1 94 ? 0.825 10.207 9.785 1.00 93.50 94 ALA A N 1
ATOM 721 C CA . ALA A 1 94 ? 1.772 9.403 9.018 1.00 93.50 94 ALA A CA 1
ATOM 722 C C . ALA A 1 94 ? 1.060 8.506 7.994 1.00 93.50 94 ALA A C 1
ATOM 724 O O . ALA A 1 94 ? 1.451 8.458 6.827 1.00 93.50 94 ALA A O 1
ATOM 725 N N . VAL A 1 95 ? -0.015 7.835 8.410 1.00 94.88 95 VAL A N 1
ATOM 726 C CA . VAL A 1 95 ? -0.792 6.950 7.534 1.00 94.88 95 VAL A CA 1
ATOM 727 C C . VAL A 1 95 ? -1.367 7.722 6.344 1.00 94.88 95 VAL A C 1
ATOM 729 O O . VAL A 1 95 ? -1.182 7.316 5.198 1.00 94.88 95 VAL A O 1
ATOM 732 N N . SER A 1 96 ? -1.997 8.869 6.597 1.00 92.69 96 SER A N 1
ATOM 733 C CA . SER A 1 96 ? -2.605 9.698 5.550 1.00 92.69 96 SER A CA 1
ATOM 734 C C . SER A 1 96 ? -1.596 10.414 4.651 1.00 92.69 96 SER A C 1
ATOM 736 O O . SER A 1 96 ? -1.911 10.681 3.493 1.00 92.69 96 SER A O 1
ATOM 738 N N . GLN A 1 97 ? -0.393 10.714 5.146 1.00 93.19 97 GLN A N 1
ATOM 739 C CA . GLN A 1 97 ? 0.651 11.378 4.367 1.00 93.19 97 GLN A CA 1
ATOM 740 C C . GLN A 1 97 ? 1.433 10.400 3.486 1.00 93.19 97 GLN A C 1
ATOM 742 O O . GLN A 1 97 ? 1.829 10.748 2.377 1.00 93.19 97 GLN A O 1
ATOM 747 N N . PHE A 1 98 ? 1.690 9.185 3.972 1.00 93.31 98 PHE A N 1
ATOM 748 C CA . PHE A 1 98 ? 2.621 8.273 3.307 1.00 93.31 98 PHE A CA 1
ATOM 749 C C . PHE A 1 98 ? 1.949 7.112 2.587 1.00 93.31 98 PHE A C 1
ATOM 751 O O . PHE A 1 98 ? 2.524 6.617 1.619 1.00 93.31 98 PHE A O 1
ATOM 758 N N . LEU A 1 99 ? 0.760 6.672 3.005 1.00 94.19 99 LEU A N 1
ATOM 759 C CA . LEU A 1 99 ? 0.126 5.467 2.467 1.00 94.19 99 LEU A CA 1
ATOM 760 C C . LEU A 1 99 ? -1.035 5.782 1.520 1.00 94.19 99 LEU A C 1
ATOM 762 O O . LEU A 1 99 ? -1.683 6.829 1.582 1.00 94.19 99 LEU A O 1
ATOM 766 N N . ARG A 1 100 ? -1.292 4.838 0.612 1.00 93.06 100 ARG A N 1
ATOM 767 C CA . ARG A 1 100 ? -2.482 4.784 -0.239 1.00 93.06 100 ARG A CA 1
ATOM 768 C C . ARG A 1 100 ? -3.457 3.769 0.339 1.00 93.06 100 ARG A C 1
ATOM 770 O O . ARG A 1 100 ? -3.247 2.573 0.183 1.00 93.06 100 ARG A O 1
ATOM 777 N N . LEU A 1 101 ? -4.512 4.264 0.980 1.00 91.06 101 LEU A N 1
ATOM 778 C CA . LEU A 1 101 ? -5.448 3.442 1.753 1.00 91.06 101 LEU A CA 1
ATOM 779 C C . LEU A 1 101 ? -6.373 2.573 0.893 1.00 91.06 101 LEU A C 1
ATOM 781 O O . LEU A 1 101 ? -6.717 1.470 1.293 1.00 91.06 101 LEU A O 1
ATOM 785 N N . THR A 1 102 ? -6.727 3.029 -0.308 1.00 89.56 102 THR A N 1
ATOM 786 C CA . THR A 1 102 ? -7.571 2.256 -1.230 1.00 89.56 102 THR A CA 1
ATOM 787 C C . THR A 1 102 ? -6.839 1.023 -1.749 1.00 89.56 102 THR A C 1
ATOM 789 O O . THR A 1 102 ? -5.772 1.165 -2.362 1.00 89.56 102 THR A O 1
ATOM 792 N N . ASP A 1 103 ? -7.431 -0.160 -1.574 1.00 89.94 103 ASP A N 1
ATOM 793 C CA . ASP A 1 103 ? -6.861 -1.450 -1.979 1.00 89.94 103 ASP A CA 1
ATOM 794 C C . ASP A 1 103 ? -5.496 -1.734 -1.321 1.00 89.94 103 ASP A C 1
ATOM 796 O O . ASP A 1 103 ? -4.629 -2.390 -1.913 1.00 89.94 103 ASP A O 1
ATOM 800 N N . LEU A 1 104 ? -5.248 -1.200 -0.119 1.00 90.62 104 LEU A N 1
ATOM 801 C CA . LEU A 1 104 ? -3.947 -1.297 0.552 1.00 90.62 104 LEU A CA 1
ATOM 802 C C . LEU A 1 104 ? -3.438 -2.748 0.703 1.00 90.62 104 LEU A C 1
ATOM 804 O O . LEU A 1 104 ? -2.266 -2.978 0.381 1.00 90.62 104 LEU A O 1
ATOM 808 N N . PRO A 1 105 ? -4.263 -3.747 1.090 1.00 90.44 105 PRO A N 1
ATOM 809 C CA . PRO A 1 105 ? -3.834 -5.144 1.148 1.00 90.44 105 PRO A CA 1
ATOM 810 C C . PRO A 1 105 ? -3.342 -5.659 -0.211 1.00 90.44 105 PRO A C 1
ATOM 812 O O . PRO A 1 105 ? -2.271 -6.261 -0.306 1.00 90.44 105 PRO A O 1
ATOM 815 N N . LEU A 1 106 ? -4.077 -5.362 -1.288 1.00 90.38 106 LEU A N 1
ATOM 816 C CA . LEU A 1 106 ? -3.720 -5.787 -2.644 1.00 90.38 106 LEU A CA 1
ATOM 817 C C . LEU A 1 106 ? -2.435 -5.107 -3.128 1.00 90.38 106 LEU A C 1
ATOM 819 O O . LEU A 1 106 ? -1.604 -5.745 -3.773 1.00 90.38 106 LEU A O 1
ATOM 823 N N . ARG A 1 107 ? -2.229 -3.832 -2.783 1.00 92.06 107 ARG A N 1
ATOM 824 C CA . ARG A 1 107 ? -0.989 -3.093 -3.078 1.00 92.06 107 ARG A CA 1
ATOM 825 C C . ARG A 1 107 ? 0.209 -3.665 -2.329 1.00 92.06 107 ARG A C 1
ATOM 827 O O . ARG A 1 107 ? 1.300 -3.751 -2.894 1.00 92.06 107 ARG A O 1
ATOM 834 N N . PHE A 1 108 ? 0.022 -4.080 -1.079 1.00 91.88 108 PHE A N 1
ATOM 835 C CA . PHE A 1 108 ? 1.080 -4.713 -0.298 1.00 91.88 108 PHE A CA 1
ATOM 836 C C . PHE A 1 108 ? 1.492 -6.053 -0.917 1.00 91.88 108 PHE A C 1
ATOM 838 O O . PHE A 1 108 ? 2.672 -6.259 -1.200 1.00 91.88 108 PHE A O 1
ATOM 845 N N . VAL A 1 109 ? 0.520 -6.908 -1.251 1.00 91.62 109 VAL A N 1
ATOM 846 C CA . VAL A 1 109 ? 0.767 -8.171 -1.967 1.00 91.62 109 VAL A CA 1
ATOM 847 C C . VAL A 1 109 ? 1.446 -7.916 -3.309 1.00 91.62 109 VAL A C 1
ATOM 849 O O . VAL A 1 109 ? 2.446 -8.556 -3.618 1.00 91.62 109 VAL A O 1
ATOM 852 N N . ALA A 1 110 ? 0.976 -6.933 -4.079 1.00 92.25 110 ALA A N 1
ATOM 853 C CA . ALA A 1 110 ? 1.604 -6.558 -5.341 1.00 92.25 110 ALA A CA 1
ATOM 854 C C . ALA A 1 110 ? 3.049 -6.075 -5.156 1.00 92.25 110 ALA A C 1
ATOM 856 O O . ALA A 1 110 ? 3.868 -6.246 -6.054 1.00 92.25 110 ALA A O 1
ATOM 857 N N . THR A 1 111 ? 3.388 -5.478 -4.013 1.00 90.88 111 THR A N 1
ATOM 858 C CA . THR A 1 111 ? 4.769 -5.088 -3.703 1.00 90.88 111 THR A CA 1
ATOM 859 C C . THR A 1 111 ? 5.621 -6.325 -3.465 1.00 90.88 111 THR A C 1
ATOM 861 O O . THR A 1 111 ? 6.661 -6.455 -4.105 1.00 90.88 111 THR A O 1
ATOM 864 N N . VAL A 1 112 ? 5.144 -7.253 -2.624 1.00 92.44 112 VAL A N 1
ATOM 865 C CA . VAL A 1 112 ? 5.808 -8.534 -2.326 1.00 92.44 112 VAL A CA 1
ATOM 866 C C . VAL A 1 112 ? 6.035 -9.349 -3.600 1.00 92.44 112 VAL A C 1
ATOM 868 O O . VAL A 1 112 ? 7.156 -9.767 -3.876 1.00 92.44 112 VAL A O 1
ATOM 871 N N . ASP A 1 113 ? 4.997 -9.500 -4.422 1.00 90.31 113 ASP A N 1
ATOM 872 C CA . ASP A 1 113 ? 5.061 -10.242 -5.683 1.00 90.31 113 ASP A CA 1
ATOM 873 C C . ASP A 1 113 ? 6.009 -9.583 -6.701 1.00 90.31 113 ASP A C 1
ATOM 875 O O . ASP A 1 113 ? 6.646 -10.258 -7.510 1.00 90.31 113 ASP A O 1
ATOM 879 N N . ASN A 1 114 ? 6.161 -8.254 -6.652 1.00 90.69 114 ASN A N 1
ATOM 880 C CA . ASN A 1 114 ? 7.057 -7.532 -7.551 1.00 90.69 114 ASN A CA 1
ATOM 881 C C . ASN A 1 114 ? 8.519 -7.460 -7.087 1.00 90.69 114 ASN A C 1
ATOM 883 O O . ASN A 1 114 ? 9.343 -7.010 -7.881 1.00 90.69 114 ASN A O 1
ATOM 887 N N . LEU A 1 115 ? 8.888 -7.936 -5.888 1.00 89.75 115 LEU A N 1
ATOM 888 C CA . LEU A 1 115 ? 10.29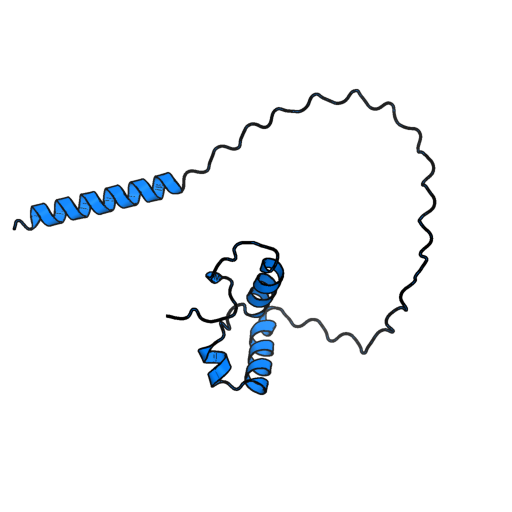9 -7.952 -5.457 1.00 89.75 115 LEU A CA 1
ATOM 889 C C . LEU A 1 115 ? 11.199 -8.759 -6.403 1.00 89.75 115 LEU A C 1
ATOM 891 O O . LEU A 1 115 ? 12.362 -8.415 -6.592 1.00 89.75 115 LEU A O 1
ATOM 895 N N . GLY A 1 116 ? 10.663 -9.816 -7.019 1.00 86.94 116 GLY A N 1
ATOM 896 C CA . GLY A 1 116 ? 11.398 -10.647 -7.976 1.00 86.94 116 GLY A CA 1
ATOM 897 C C . GLY A 1 116 ? 11.478 -10.072 -9.394 1.00 86.94 116 GLY A C 1
ATOM 898 O O . GLY A 1 116 ? 12.085 -10.695 -10.265 1.00 86.94 116 GLY A O 1
ATOM 899 N N . ARG A 1 117 ? 10.852 -8.919 -9.670 1.00 86.69 117 ARG A N 1
ATOM 900 C CA . ARG A 1 117 ? 10.785 -8.332 -11.015 1.00 86.69 117 ARG A CA 1
ATOM 901 C C . ARG A 1 117 ? 11.671 -7.099 -11.127 1.00 86.69 117 ARG A C 1
ATOM 903 O O . ARG A 1 117 ? 11.742 -6.273 -10.228 1.00 86.69 117 ARG A O 1
ATOM 910 N N . ALA A 1 118 ? 12.284 -6.928 -12.298 1.00 85.75 118 ALA A N 1
ATOM 911 C CA . ALA A 1 118 ? 13.124 -5.764 -12.586 1.00 85.75 118 ALA A CA 1
ATOM 912 C C . ALA A 1 118 ? 12.344 -4.436 -12.612 1.00 85.75 118 ALA A C 1
ATOM 914 O O . ALA A 1 118 ? 12.940 -3.376 -12.457 1.00 85.75 118 ALA A O 1
ATOM 915 N N . HIS A 1 119 ? 11.031 -4.481 -12.857 1.00 82.25 119 HIS A N 1
ATOM 916 C CA . HIS A 1 119 ? 10.169 -3.303 -12.924 1.00 82.25 119 HIS A CA 1
ATOM 917 C C . HIS A 1 119 ? 8.828 -3.585 -12.241 1.00 82.25 119 HIS A C 1
ATOM 919 O O . HIS A 1 119 ? 8.211 -4.623 -12.481 1.00 82.25 119 HIS A O 1
ATOM 925 N N . ALA A 1 120 ? 8.356 -2.619 -11.451 1.00 82.44 120 ALA A N 1
ATOM 926 C CA . ALA A 1 120 ? 7.039 -2.613 -10.824 1.00 82.44 120 ALA A CA 1
ATOM 927 C C . ALA A 1 120 ? 6.282 -1.347 -11.239 1.00 82.44 120 ALA A C 1
ATOM 929 O O . ALA A 1 120 ? 6.858 -0.260 -11.292 1.00 82.44 120 ALA A O 1
ATOM 930 N N . THR A 1 121 ? 4.985 -1.463 -11.527 1.00 84.81 121 THR A N 1
ATOM 931 C CA . THR A 1 121 ? 4.188 -0.296 -11.932 1.00 84.81 121 THR A CA 1
ATOM 932 C C . THR A 1 121 ? 3.968 0.625 -10.725 1.00 84.81 121 THR A C 1
ATOM 934 O O . THR A 1 121 ? 3.376 0.169 -9.745 1.00 84.81 121 THR A O 1
ATOM 937 N N . PRO A 1 122 ? 4.327 1.925 -10.784 1.00 83.75 122 PRO A N 1
ATOM 938 C CA . PRO A 1 122 ? 4.174 2.846 -9.648 1.00 83.75 122 PRO A CA 1
ATOM 939 C C . PRO A 1 122 ? 2.734 2.958 -9.131 1.00 83.75 122 PRO A C 1
ATOM 941 O O . PRO A 1 122 ? 2.495 3.167 -7.947 1.00 83.75 122 PRO A O 1
ATOM 944 N N . LYS A 1 123 ? 1.741 2.754 -10.008 1.00 84.94 123 LYS A N 1
ATOM 945 C CA . LYS A 1 123 ? 0.318 2.745 -9.633 1.00 84.94 123 LYS A CA 1
ATOM 946 C C . LYS A 1 123 ? -0.055 1.640 -8.648 1.00 84.94 123 LYS A C 1
ATOM 948 O O . LYS A 1 123 ? -1.094 1.783 -8.012 1.00 84.94 123 LYS A O 1
ATOM 953 N N . ALA A 1 124 ? 0.729 0.569 -8.544 1.00 86.88 124 ALA A N 1
ATOM 954 C CA . ALA A 1 124 ? 0.486 -0.541 -7.626 1.00 86.88 124 ALA A CA 1
ATOM 955 C C . ALA A 1 124 ? 1.161 -0.345 -6.259 1.00 86.88 124 ALA A C 1
ATOM 957 O O . ALA A 1 124 ? 0.959 -1.159 -5.366 1.00 86.88 124 ALA A O 1
ATOM 958 N N . TRP A 1 125 ? 1.947 0.723 -6.080 1.00 90.12 125 TRP A N 1
ATOM 959 C CA . TRP A 1 125 ? 2.678 0.936 -4.838 1.00 90.12 125 TRP A CA 1
ATOM 960 C C . TRP A 1 125 ? 1.713 1.279 -3.685 1.00 90.12 125 TRP A C 1
ATOM 962 O O . TRP A 1 125 ? 0.689 1.943 -3.913 1.00 90.12 125 TRP A O 1
ATOM 972 N N . PRO A 1 126 ? 2.023 0.830 -2.454 1.00 93.06 126 PRO A N 1
ATOM 973 C CA . PRO A 1 126 ? 1.217 1.085 -1.263 1.00 93.06 126 PRO A CA 1
ATOM 974 C C . PRO A 1 126 ? 1.473 2.481 -0.684 1.00 93.06 126 PRO A C 1
ATOM 976 O O . PRO A 1 126 ? 0.749 2.918 0.204 1.00 93.06 126 PRO A O 1
ATOM 979 N N . VAL A 1 127 ? 2.484 3.190 -1.193 1.00 94.12 127 VAL A N 1
ATOM 980 C CA . VAL A 1 127 ? 2.889 4.523 -0.737 1.00 94.12 127 VAL A CA 1
ATOM 981 C C . VAL A 1 127 ? 2.456 5.621 -1.705 1.00 94.12 127 VAL A C 1
ATOM 983 O O . VAL A 1 127 ? 2.222 5.381 -2.895 1.00 94.12 127 VAL A O 1
ATOM 986 N N . GLN A 1 128 ? 2.352 6.847 -1.197 1.00 91.81 128 GLN A N 1
ATOM 987 C CA . GLN A 1 128 ? 2.152 8.028 -2.025 1.00 91.81 128 GLN A CA 1
ATOM 988 C C . GLN A 1 128 ? 3.415 8.325 -2.851 1.00 91.81 128 GLN A C 1
ATOM 990 O O . GLN A 1 128 ? 4.529 8.193 -2.341 1.00 91.81 128 GLN A O 1
ATOM 995 N N . PRO A 1 129 ? 3.271 8.703 -4.133 1.00 85.62 129 PRO A N 1
ATOM 996 C CA . PRO A 1 129 ? 4.409 9.118 -4.939 1.00 85.62 129 PRO A CA 1
ATOM 997 C C . PRO A 1 129 ? 4.991 10.424 -4.388 1.00 85.62 129 PRO A C 1
ATOM 999 O O . PRO A 1 129 ? 4.250 1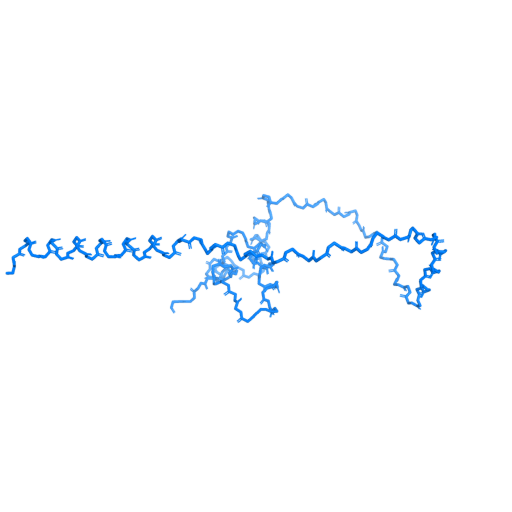1.355 -4.078 1.00 85.62 129 PRO A O 1
ATOM 1002 N N . MET A 1 130 ? 6.317 10.485 -4.296 1.00 77.38 130 MET A N 1
ATOM 1003 C CA . MET A 1 130 ? 7.027 11.717 -3.957 1.00 77.38 130 MET A CA 1
ATOM 1004 C C . MET A 1 130 ? 6.966 12.697 -5.146 1.00 77.38 130 MET A C 1
ATOM 1006 O O . MET A 1 130 ? 7.002 12.231 -6.291 1.00 77.38 130 MET A O 1
ATOM 1010 N N . PRO A 1 131 ? 6.833 14.013 -4.895 1.00 70.94 131 PRO A N 1
ATOM 1011 C CA . PRO A 1 131 ? 6.808 15.043 -5.935 1.00 70.94 131 PRO A CA 1
ATOM 1012 C C . PRO A 1 131 ? 8.137 15.187 -6.687 1.00 70.94 131 PRO A C 1
ATOM 1014 O O . PRO A 1 131 ? 9.196 14.831 -6.119 1.00 70.94 131 PRO A O 1
#

Radius of gyration: 29.0 Å; chains: 1; bounding box: 28×87×57 Å

Secondary structure (DSSP, 8-state):
--HHHHHHHHHHHHHHHHHHHHHHTPPPPPP-PPPPPPPP-------PPPPPPPP-SSPPPP----SSPPPPPPHHHHHHHHHHHHHHHH-HHHHHHHB--TTHHHHHHHHHHHTTSS---GGG-SBPPP-